Protein AF-A0AAV8Z698-F1 (afdb_monomer_lite)

Structure (mmCIF, N/CA/C/O backbone):
data_AF-A0AAV8Z698-F1
#
_entry.id   AF-A0AAV8Z698-F1
#
loop_
_atom_site.group_PDB
_atom_site.id
_atom_site.type_symbol
_atom_site.label_atom_id
_atom_site.label_alt_id
_atom_site.label_comp_id
_atom_site.label_asym_id
_atom_site.label_entity_id
_atom_site.label_seq_id
_atom_site.pdbx_PDB_ins_code
_atom_site.Cartn_x
_atom_site.Cartn_y
_atom_site.Cartn_z
_atom_site.occupancy
_atom_site.B_iso_or_equiv
_atom_site.auth_seq_id
_atom_site.auth_comp_id
_atom_site.auth_asym_id
_atom_site.auth_atom_id
_atom_site.pdbx_PDB_model_num
ATOM 1 N N . MET A 1 1 ? 10.385 -17.108 13.939 1.00 37.25 1 MET A N 1
ATOM 2 C CA . MET A 1 1 ? 10.820 -15.796 14.477 1.00 37.25 1 MET A CA 1
ATOM 3 C C . MET A 1 1 ? 9.831 -14.672 14.172 1.00 37.25 1 MET A C 1
ATOM 5 O O . MET A 1 1 ? 9.364 -14.067 15.122 1.00 37.25 1 MET A O 1
ATOM 9 N N . TYR A 1 2 ? 9.443 -14.432 12.911 1.00 31.75 2 TYR A N 1
ATOM 10 C CA . TYR A 1 2 ? 8.538 -13.324 12.535 1.00 31.75 2 TYR A CA 1
ATOM 11 C C . TYR A 1 2 ? 7.148 -13.379 13.205 1.00 31.75 2 TYR A C 1
ATOM 13 O O . TYR A 1 2 ? 6.657 -12.373 13.703 1.00 31.75 2 TYR A O 1
ATOM 21 N N . PHE A 1 3 ? 6.553 -14.573 13.301 1.00 33.88 3 PHE A N 1
ATOM 22 C CA . PHE A 1 3 ? 5.240 -14.778 13.933 1.00 33.88 3 PHE A CA 1
ATOM 23 C C . PHE A 1 3 ? 5.239 -14.432 15.436 1.00 33.88 3 PHE A C 1
ATOM 25 O O . PHE A 1 3 ? 4.320 -13.780 15.915 1.00 33.88 3 PHE A O 1
ATOM 32 N N . ASN A 1 4 ? 6.317 -14.778 16.152 1.00 33.06 4 ASN A N 1
ATOM 33 C CA . ASN A 1 4 ? 6.481 -14.465 17.579 1.00 33.06 4 ASN A CA 1
ATOM 34 C C . ASN A 1 4 ? 6.746 -12.972 17.836 1.00 33.06 4 ASN A C 1
ATOM 36 O O . ASN A 1 4 ? 6.450 -12.474 18.917 1.00 33.06 4 ASN A O 1
ATOM 40 N N . TYR A 1 5 ? 7.319 -12.253 16.866 1.00 43.47 5 TYR A N 1
ATOM 41 C CA . TYR A 1 5 ? 7.518 -10.806 16.969 1.00 43.47 5 TYR A CA 1
ATOM 42 C C . TYR A 1 5 ? 6.201 -10.050 16.752 1.00 43.47 5 TYR A C 1
ATOM 44 O O . TYR A 1 5 ? 5.868 -9.161 17.531 1.00 43.47 5 TYR A O 1
ATOM 52 N N . ILE A 1 6 ? 5.411 -10.466 15.753 1.00 50.28 6 ILE A N 1
ATOM 53 C CA . ILE A 1 6 ? 4.067 -9.923 15.509 1.00 50.28 6 ILE A CA 1
ATOM 54 C C . ILE A 1 6 ? 3.159 -10.184 16.717 1.00 50.28 6 ILE A C 1
ATOM 56 O O . ILE A 1 6 ? 2.511 -9.258 17.188 1.00 50.28 6 ILE A O 1
ATOM 60 N N . SER A 1 7 ? 3.152 -11.399 17.279 1.00 55.50 7 SER A N 1
ATOM 61 C CA . SER A 1 7 ? 2.312 -11.701 18.448 1.00 55.50 7 SER A CA 1
ATOM 62 C C . SER A 1 7 ? 2.705 -10.886 19.684 1.00 55.50 7 SER A C 1
ATOM 64 O O . SER A 1 7 ? 1.834 -10.431 20.420 1.00 55.50 7 SER A O 1
ATOM 66 N N . ARG A 1 8 ? 4.007 -10.661 19.900 1.00 58.19 8 ARG A N 1
ATOM 67 C CA . ARG A 1 8 ? 4.514 -9.860 21.020 1.00 58.19 8 ARG A CA 1
ATOM 68 C C . ARG A 1 8 ? 4.158 -8.378 20.871 1.00 58.19 8 ARG A C 1
ATOM 70 O O . ARG A 1 8 ? 3.640 -7.791 21.812 1.00 58.19 8 ARG A O 1
ATOM 77 N N . SER A 1 9 ? 4.334 -7.823 19.672 1.00 65.44 9 SER A N 1
ATOM 78 C CA . SER A 1 9 ? 3.933 -6.451 19.333 1.00 65.44 9 SER A CA 1
ATOM 79 C C . SER A 1 9 ? 2.426 -6.220 19.500 1.00 65.44 9 SER A C 1
ATOM 81 O O . SER A 1 9 ? 2.015 -5.185 20.023 1.00 65.44 9 SER A O 1
ATOM 83 N N . VAL A 1 10 ? 1.596 -7.180 19.081 1.00 66.88 10 VAL A N 1
ATOM 84 C CA . VAL A 1 10 ? 0.138 -7.093 19.235 1.00 66.88 10 VAL A CA 1
ATOM 85 C C . VAL A 1 10 ? -0.248 -7.136 20.712 1.00 66.88 10 VAL A C 1
ATOM 87 O O . VAL A 1 10 ? -1.054 -6.318 21.144 1.00 66.88 10 VAL A O 1
ATOM 90 N N . GLN A 1 11 ? 0.351 -8.031 21.504 1.00 72.56 11 GLN A N 1
ATOM 91 C CA . GLN A 1 11 ? 0.052 -8.122 22.934 1.00 72.56 11 GLN A CA 1
ATOM 92 C C . GLN A 1 11 ? 0.455 -6.852 23.696 1.00 72.56 11 GLN A C 1
ATOM 94 O O . GLN A 1 11 ? -0.300 -6.382 24.540 1.00 72.56 11 GLN A O 1
ATOM 99 N N . GLU A 1 12 ? 1.608 -6.259 23.378 1.00 74.81 12 GLU A N 1
ATOM 100 C CA . GLU A 1 12 ? 2.061 -4.998 23.983 1.00 74.81 12 GLU A CA 1
ATOM 101 C C . GLU A 1 12 ? 1.069 -3.851 23.724 1.00 74.81 12 GLU A C 1
ATOM 103 O O . GLU A 1 12 ? 0.739 -3.093 24.636 1.00 74.81 12 GLU A O 1
ATOM 108 N N . LYS A 1 13 ? 0.517 -3.762 22.509 1.00 71.81 13 LYS A N 1
ATOM 109 C CA . LYS A 1 13 ? -0.489 -2.747 22.167 1.00 71.81 13 LYS A CA 1
ATOM 110 C C . LYS A 1 13 ? -1.886 -3.057 22.725 1.00 71.81 13 LYS A C 1
ATOM 112 O O . LYS A 1 13 ? -2.615 -2.133 23.074 1.00 71.81 13 LYS A O 1
ATOM 117 N N . VAL A 1 14 ? -2.257 -4.333 22.865 1.00 75.88 14 VAL A N 1
ATOM 118 C CA . VAL A 1 14 ? -3.473 -4.748 23.593 1.00 75.88 14 VAL A CA 1
ATOM 119 C C . VAL A 1 14 ? -3.392 -4.310 25.053 1.00 75.88 14 VAL A C 1
ATOM 121 O O . VAL A 1 14 ? -4.332 -3.700 25.557 1.00 75.88 14 VAL A O 1
ATOM 124 N N . ASN A 1 15 ? -2.245 -4.529 25.697 1.00 78.62 15 ASN A N 1
ATOM 125 C CA . ASN A 1 15 ? -2.010 -4.065 27.061 1.00 78.62 15 ASN A CA 1
ATOM 126 C C . ASN A 1 15 ? -2.104 -2.530 27.138 1.00 78.62 15 ASN A C 1
ATOM 128 O O . ASN A 1 15 ? -2.694 -1.995 28.068 1.00 78.62 15 ASN A O 1
ATOM 132 N N . LEU A 1 16 ? -1.593 -1.808 26.134 1.00 77.44 16 LEU A N 1
ATOM 133 C CA . LEU A 1 16 ? -1.707 -0.349 26.064 1.00 77.44 16 LEU A CA 1
ATOM 134 C C . LEU A 1 16 ? -3.172 0.129 26.015 1.00 77.44 16 LEU A C 1
ATOM 136 O O . LEU A 1 16 ? -3.509 1.099 26.696 1.00 77.44 16 LEU A O 1
ATOM 140 N N . LEU A 1 17 ? -4.042 -0.551 25.258 1.00 76.44 17 LEU A N 1
ATOM 141 C CA . LEU A 1 17 ? -5.484 -0.269 25.235 1.00 76.44 17 LEU A CA 1
ATOM 142 C C . LEU A 1 17 ? -6.159 -0.601 26.573 1.00 76.44 17 LEU A C 1
ATOM 144 O O . LEU A 1 17 ? -7.002 0.167 27.039 1.00 76.44 17 LEU A O 1
ATOM 148 N N . GLU A 1 18 ? -5.781 -1.709 27.217 1.00 80.31 18 GLU A N 1
ATOM 149 C CA . GLU A 1 18 ? -6.281 -2.032 28.557 1.00 80.31 18 GLU A CA 1
ATOM 150 C C . GLU A 1 18 ? -5.923 -0.959 29.583 1.00 80.31 18 GLU A C 1
ATOM 152 O O . GLU A 1 18 ? -6.814 -0.464 30.276 1.00 80.31 18 GLU A O 1
ATOM 157 N N . GLU A 1 19 ? -4.650 -0.574 29.661 1.00 82.31 19 GLU A N 1
ATOM 158 C CA . GLU A 1 19 ? -4.165 0.366 30.672 1.00 82.31 19 GLU A CA 1
ATOM 159 C C . GLU A 1 19 ? -4.679 1.793 30.453 1.00 82.31 19 GLU A C 1
ATOM 161 O O . GLU A 1 19 ? -5.068 2.452 31.415 1.00 82.31 19 GLU A O 1
ATOM 166 N N . ASN A 1 20 ? -4.711 2.277 29.207 1.00 79.44 20 ASN A N 1
ATOM 167 C CA . ASN A 1 20 ? -4.984 3.693 28.927 1.00 79.44 20 ASN A CA 1
ATOM 168 C C . ASN A 1 20 ? -6.435 3.996 28.548 1.00 79.44 20 ASN A C 1
ATOM 170 O O . ASN A 1 20 ? -6.845 5.150 28.633 1.00 79.44 20 ASN A O 1
ATOM 174 N N . TYR A 1 21 ? -7.216 2.992 28.138 1.00 81.88 21 TYR A N 1
ATOM 175 C CA . TYR A 1 21 ? -8.612 3.189 27.738 1.00 81.88 21 TYR A CA 1
ATOM 176 C C . TYR A 1 21 ? -9.573 2.362 28.582 1.00 81.88 21 TYR A C 1
ATOM 178 O O . TYR A 1 21 ? -10.431 2.933 29.251 1.00 81.88 21 TYR A O 1
ATOM 186 N N . PHE A 1 22 ? -9.444 1.032 28.591 1.00 82.88 22 PHE A N 1
ATOM 187 C CA . PHE A 1 22 ? -10.473 0.188 29.209 1.00 82.88 22 PHE A CA 1
ATOM 188 C C . PHE A 1 22 ? -10.511 0.302 30.734 1.00 82.88 22 PHE A C 1
ATOM 190 O O . PHE A 1 22 ? -11.602 0.340 31.299 1.00 82.88 22 PHE A O 1
ATOM 197 N N . LYS A 1 23 ? -9.362 0.394 31.415 1.00 85.62 23 LYS A N 1
ATOM 198 C CA . LYS A 1 23 ? -9.329 0.616 32.870 1.00 85.62 23 LYS A CA 1
ATOM 199 C C . LYS A 1 23 ? -9.887 1.993 33.267 1.00 85.62 23 LYS A C 1
ATOM 201 O O . LYS A 1 23 ? -10.774 2.016 34.122 1.00 85.62 23 LYS A O 1
ATOM 206 N N . PRO A 1 24 ? -9.456 3.120 32.659 1.00 88.50 24 PRO A N 1
ATOM 207 C CA . PRO A 1 24 ? -10.072 4.422 32.916 1.00 88.50 24 PRO A CA 1
ATOM 208 C C . PRO A 1 24 ? -11.570 4.458 32.606 1.00 88.50 24 PRO A C 1
ATOM 210 O O . PRO A 1 24 ? -12.330 5.029 33.383 1.00 88.50 24 PRO A O 1
ATOM 213 N N . LEU A 1 25 ? -12.004 3.812 31.517 1.00 85.62 25 LEU A N 1
ATOM 214 C CA . LEU A 1 25 ? -13.416 3.737 31.148 1.00 85.62 25 LEU A CA 1
ATOM 215 C C . LEU A 1 25 ? -14.228 2.981 32.200 1.00 85.62 25 LEU A C 1
ATOM 217 O O . LEU A 1 25 ? -15.223 3.515 32.667 1.00 85.62 25 LEU A O 1
ATOM 221 N N . LYS A 1 26 ? -13.780 1.797 32.636 1.00 86.44 26 LYS A N 1
ATOM 222 C CA . LYS A 1 26 ? -14.460 1.041 33.701 1.00 86.44 26 LYS A CA 1
ATOM 223 C C . LYS A 1 26 ? -14.581 1.847 34.986 1.00 86.44 26 LYS A C 1
ATOM 225 O O . LYS A 1 26 ? -15.649 1.887 35.582 1.00 86.44 26 LYS A O 1
ATOM 230 N N . LYS A 1 27 ? -13.507 2.537 35.379 1.00 88.81 27 LYS A N 1
ATOM 231 C CA . LYS A 1 27 ? -13.532 3.429 36.542 1.00 88.81 27 LYS A CA 1
ATOM 232 C C . LYS A 1 27 ? -14.589 4.531 36.377 1.00 88.81 27 LYS A C 1
ATOM 234 O O . LYS A 1 27 ? -15.336 4.800 37.307 1.00 88.81 27 LYS A O 1
ATOM 239 N N . TYR A 1 28 ? -14.689 5.130 35.192 1.00 89.06 28 TYR A N 1
ATOM 240 C CA . TYR A 1 28 ? -15.723 6.119 34.885 1.00 89.06 28 TYR A CA 1
ATOM 241 C C . TYR A 1 28 ? -17.144 5.525 34.914 1.00 89.06 28 TYR A C 1
ATOM 243 O O . TYR A 1 28 ? -18.061 6.149 35.444 1.00 89.06 28 TYR A O 1
ATOM 251 N N . GLU A 1 29 ? -17.350 4.320 34.376 1.00 90.81 29 GLU A N 1
ATOM 252 C CA . GLU A 1 29 ? -18.638 3.610 34.440 1.00 90.81 29 GLU A CA 1
ATOM 253 C C . GLU A 1 29 ? -19.044 3.317 35.894 1.00 90.81 29 GLU A C 1
ATOM 255 O O . GLU A 1 29 ? -20.205 3.498 36.257 1.00 90.81 29 GLU A O 1
ATOM 260 N N . GLU A 1 30 ? -18.089 2.921 36.744 1.00 89.69 30 GLU A N 1
ATOM 261 C CA . GLU A 1 30 ? -18.288 2.716 38.186 1.00 89.69 30 GLU A CA 1
ATOM 262 C C . GLU A 1 30 ? -18.647 4.026 38.908 1.00 89.69 30 GLU A C 1
ATOM 264 O O . GLU A 1 30 ? -19.553 4.040 39.740 1.00 89.69 30 GLU A O 1
ATOM 269 N N . GLU A 1 31 ? -17.977 5.132 38.569 1.00 94.12 31 GLU A N 1
ATOM 270 C CA . GLU A 1 31 ? -18.221 6.459 39.154 1.00 94.12 31 GLU A CA 1
ATOM 271 C C . GLU A 1 31 ? -19.570 7.063 38.734 1.00 94.12 31 GLU A C 1
ATOM 273 O O . GLU A 1 31 ? -20.200 7.780 39.513 1.00 94.12 31 GLU A O 1
ATOM 278 N N . THR A 1 32 ? -20.025 6.789 37.510 1.00 92.69 32 THR A N 1
ATOM 279 C CA . THR A 1 32 ? -21.235 7.401 36.931 1.00 92.69 32 THR A CA 1
ATOM 280 C C . THR A 1 32 ? -22.459 6.490 36.940 1.00 92.69 32 THR A C 1
ATOM 282 O O . THR A 1 32 ? -23.576 6.959 36.723 1.00 92.69 32 THR A O 1
ATOM 285 N N . GLY A 1 33 ? -22.273 5.187 37.165 1.00 89.62 33 GLY A N 1
ATOM 286 C CA . GLY A 1 33 ? -23.317 4.169 37.029 1.00 89.62 33 GLY A CA 1
ATOM 287 C C . GLY A 1 33 ? -23.786 3.950 35.585 1.00 89.62 33 GLY A C 1
ATOM 288 O O . GLY A 1 33 ? -24.752 3.219 35.357 1.00 89.62 33 GLY A O 1
ATOM 289 N N . GLN A 1 34 ? -23.138 4.581 34.603 1.00 87.62 34 GLN A N 1
ATOM 290 C CA . GLN A 1 34 ? -23.482 4.460 33.194 1.00 87.62 34 GLN A CA 1
ATOM 291 C C . GLN A 1 34 ? -22.670 3.330 32.562 1.00 87.62 34 GLN A C 1
ATOM 293 O O . GLN A 1 34 ? -21.447 3.377 32.562 1.00 87.62 34 GLN A O 1
ATOM 298 N N . SER A 1 35 ? -23.341 2.341 31.964 1.00 83.25 35 SER A N 1
ATOM 299 C CA . SER A 1 35 ? -22.660 1.350 31.125 1.00 83.25 35 SER A CA 1
ATOM 300 C C . SER A 1 35 ? -22.453 1.923 29.725 1.00 83.25 35 SER A C 1
ATOM 302 O O . SER A 1 35 ? -23.411 2.217 29.009 1.00 83.25 35 SER A O 1
ATOM 304 N N . ILE A 1 36 ? -21.191 2.100 29.356 1.00 80.31 36 ILE A N 1
ATOM 305 C CA . ILE A 1 36 ? -20.726 2.581 28.057 1.00 80.31 36 ILE A CA 1
ATOM 306 C C . ILE A 1 36 ? -20.268 1.398 27.203 1.00 80.31 36 ILE A C 1
ATOM 308 O O . ILE A 1 36 ? -20.570 1.349 26.011 1.00 80.31 36 ILE A O 1
ATOM 312 N N . LEU A 1 37 ? -19.561 0.435 27.799 1.00 74.56 37 LEU A N 1
ATOM 313 C CA . LEU A 1 37 ? -19.005 -0.715 27.100 1.00 74.56 37 LEU A CA 1
ATOM 314 C C . LEU A 1 37 ? -19.233 -2.012 27.906 1.00 74.56 37 LEU A C 1
ATOM 316 O O . LEU A 1 37 ? -18.425 -2.363 28.768 1.00 74.56 37 LEU A O 1
ATOM 320 N N . PRO A 1 38 ? -20.323 -2.761 27.639 1.00 69.25 38 PRO A N 1
ATOM 321 C CA . PRO A 1 38 ? -20.615 -4.006 28.350 1.00 69.25 38 PRO A CA 1
ATOM 322 C C . PRO A 1 38 ? -19.516 -5.055 28.118 1.00 69.25 38 PRO A C 1
ATOM 324 O O . PRO A 1 38 ? -18.863 -5.037 27.076 1.00 69.25 38 PRO A O 1
ATOM 327 N N . GLN A 1 39 ? -19.318 -5.947 29.104 1.00 68.19 39 GLN A N 1
ATOM 328 C CA . GLN A 1 39 ? -18.166 -6.858 29.257 1.00 68.19 39 GLN A CA 1
ATOM 329 C C . GLN A 1 39 ? -17.337 -7.097 27.986 1.00 68.19 39 GLN A C 1
ATOM 331 O O . GLN A 1 39 ? -17.707 -7.852 27.086 1.00 68.19 39 GLN A O 1
ATOM 336 N N . VAL A 1 40 ? -16.157 -6.486 27.974 1.00 69.88 40 VAL A N 1
ATOM 337 C CA . VAL A 1 40 ? -15.187 -6.621 26.895 1.00 69.88 40 VAL A CA 1
ATOM 338 C C . VAL A 1 40 ? -14.423 -7.930 27.067 1.00 69.88 40 VAL A C 1
ATOM 340 O O . VAL A 1 40 ? -13.654 -8.086 28.015 1.00 69.88 40 VAL A O 1
ATOM 343 N N . THR A 1 41 ? -14.622 -8.876 26.152 1.00 79.44 41 THR A N 1
ATOM 344 C CA . THR A 1 41 ? -13.774 -10.070 26.059 1.00 79.44 41 THR A CA 1
ATOM 345 C C . THR A 1 41 ? -12.461 -9.735 25.353 1.00 79.44 41 THR A C 1
ATOM 347 O O . THR A 1 41 ? -12.396 -8.805 24.546 1.00 79.44 41 THR A O 1
ATOM 350 N N . THR A 1 42 ? -11.416 -10.529 25.590 1.00 76.31 42 THR A N 1
ATOM 351 C CA . THR A 1 42 ? -10.125 -10.408 24.890 1.00 76.31 42 THR A CA 1
ATOM 352 C C . THR A 1 42 ? -10.297 -10.409 23.364 1.00 76.31 42 THR A C 1
ATOM 354 O O . THR A 1 42 ? -9.653 -9.630 22.664 1.00 76.31 42 THR A O 1
ATOM 357 N N . ASP A 1 43 ? -11.248 -11.189 22.844 1.00 77.81 43 ASP A N 1
ATOM 358 C CA . ASP A 1 43 ? -11.586 -11.219 21.416 1.00 77.81 43 ASP A CA 1
ATOM 359 C C . ASP A 1 43 ? -12.095 -9.871 20.887 1.00 77.81 43 ASP A C 1
ATOM 361 O O . ASP A 1 43 ? -11.762 -9.472 19.770 1.00 77.81 43 ASP A O 1
ATOM 365 N N . VAL A 1 44 ? -12.906 -9.153 21.672 1.00 79.19 44 VAL A N 1
ATOM 366 C CA . VAL A 1 44 ? -13.386 -7.813 21.306 1.00 79.19 44 VAL A CA 1
ATOM 367 C C . VAL A 1 44 ? -12.222 -6.824 21.290 1.00 79.19 44 VAL A C 1
ATOM 369 O O . VAL A 1 44 ? -12.124 -6.031 20.354 1.00 79.19 44 VAL A O 1
ATOM 372 N N . ILE A 1 45 ? -11.295 -6.915 22.249 1.00 78.62 45 ILE A N 1
ATOM 373 C CA . ILE A 1 45 ? -10.095 -6.063 22.285 1.00 78.62 45 ILE A CA 1
ATOM 374 C C . ILE A 1 45 ? -9.228 -6.290 21.047 1.00 78.62 45 ILE A C 1
ATOM 376 O O . ILE A 1 45 ? -8.837 -5.328 20.388 1.00 78.62 45 ILE A O 1
ATOM 380 N N . HIS A 1 46 ? -8.974 -7.548 20.679 1.00 77.50 46 HIS A N 1
ATOM 381 C CA . HIS A 1 46 ? -8.212 -7.865 19.471 1.00 77.50 46 HIS A CA 1
ATOM 382 C C . HIS A 1 46 ? -8.883 -7.333 18.200 1.00 77.50 46 HIS A C 1
ATOM 384 O O . HIS A 1 46 ? -8.191 -6.836 17.311 1.00 77.50 46 HIS A O 1
ATOM 390 N N . LYS A 1 47 ? -10.219 -7.386 18.114 1.00 80.56 47 LYS A N 1
ATOM 391 C CA . LYS A 1 47 ? -10.969 -6.807 16.988 1.00 80.56 47 LYS A CA 1
ATOM 392 C C . LYS A 1 47 ? -10.844 -5.287 16.938 1.00 80.56 47 LYS A C 1
ATOM 394 O O . LYS A 1 47 ? -10.548 -4.753 15.873 1.00 80.56 47 LYS A O 1
ATOM 399 N N . ILE A 1 48 ? -11.031 -4.601 18.067 1.00 81.19 48 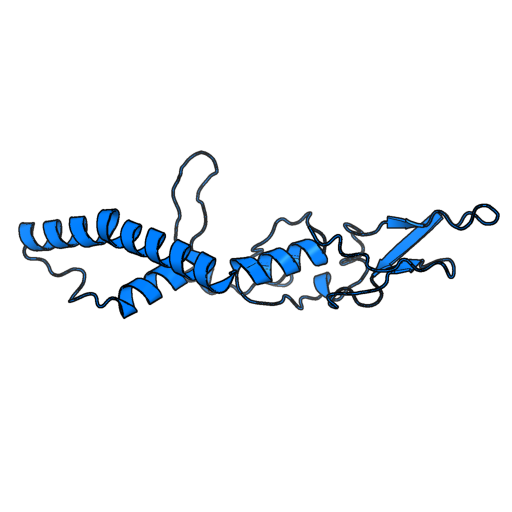ILE A N 1
ATOM 400 C CA . ILE A 1 48 ? -10.865 -3.141 18.162 1.00 81.19 48 ILE A CA 1
ATOM 401 C C . ILE A 1 48 ? -9.448 -2.754 17.740 1.00 81.19 48 ILE A C 1
ATOM 403 O O . ILE A 1 48 ? -9.277 -1.879 16.896 1.00 81.19 48 ILE A O 1
ATOM 407 N N . TYR A 1 49 ? -8.440 -3.456 18.258 1.00 81.31 49 TYR A N 1
ATOM 408 C CA . TYR A 1 49 ? -7.049 -3.235 17.890 1.00 81.31 49 TYR A CA 1
ATOM 409 C C . TYR A 1 49 ? -6.813 -3.417 16.384 1.00 81.31 49 TYR A C 1
ATOM 411 O O . TYR A 1 49 ? -6.236 -2.538 15.753 1.00 81.31 49 TYR A O 1
ATOM 419 N N . GLY A 1 50 ? -7.297 -4.512 15.786 1.00 80.44 50 GLY A N 1
ATOM 420 C CA . GLY A 1 50 ? -7.153 -4.749 14.347 1.00 80.44 50 GLY A CA 1
ATOM 421 C C . GLY A 1 50 ? -7.820 -3.665 13.493 1.00 80.44 50 GLY A C 1
ATOM 422 O O . GLY A 1 50 ? -7.272 -3.266 12.467 1.00 80.44 50 GLY A O 1
ATOM 423 N N . ILE A 1 51 ? -8.969 -3.140 13.933 1.00 82.56 51 ILE A N 1
ATOM 424 C CA . ILE A 1 51 ? -9.628 -2.007 13.271 1.00 82.56 51 ILE A CA 1
ATOM 425 C C . ILE A 1 51 ? -8.754 -0.755 13.363 1.00 82.56 51 ILE A C 1
ATOM 427 O O . ILE A 1 51 ? -8.542 -0.108 12.340 1.00 82.56 51 ILE A O 1
ATOM 431 N N . LEU A 1 52 ? -8.237 -0.422 14.549 1.00 81.00 52 LEU A N 1
ATOM 432 C CA . LEU A 1 52 ? -7.403 0.763 14.760 1.00 81.00 52 LEU A CA 1
ATOM 433 C C . LEU A 1 52 ? -6.086 0.686 13.979 1.00 81.00 52 LEU A C 1
ATOM 435 O O . LEU A 1 52 ? -5.749 1.632 13.279 1.00 81.00 52 LEU A O 1
ATOM 439 N N . ASP A 1 53 ? -5.382 -0.443 14.027 1.00 81.19 53 ASP A N 1
ATOM 440 C CA . ASP A 1 53 ? -4.090 -0.633 13.349 1.00 81.19 53 ASP A CA 1
ATOM 441 C C . ASP A 1 53 ? -4.204 -0.456 11.822 1.00 81.19 53 ASP A C 1
ATOM 443 O O . ASP A 1 53 ? -3.308 0.083 11.170 1.00 81.19 53 ASP A O 1
ATOM 447 N N . VAL A 1 54 ? -5.345 -0.848 11.243 1.00 79.75 54 VAL A N 1
ATOM 448 C CA . VAL A 1 54 ? -5.575 -0.769 9.794 1.00 79.75 54 VAL A CA 1
ATOM 449 C C . VAL A 1 54 ? -6.270 0.526 9.366 1.00 79.75 54 VAL A C 1
ATOM 451 O O . VAL A 1 54 ? -6.017 0.989 8.254 1.00 79.75 54 VAL A O 1
ATOM 454 N N . ASN A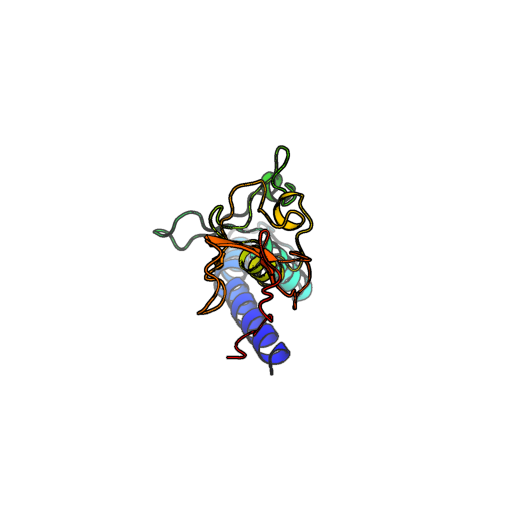 1 55 ? -7.116 1.138 10.196 1.00 81.56 55 ASN A N 1
ATOM 455 C CA . ASN A 1 55 ? -7.990 2.242 9.766 1.00 81.56 55 ASN A CA 1
ATOM 456 C C . ASN A 1 55 ? -7.736 3.574 10.476 1.00 81.56 55 ASN A C 1
ATOM 458 O O . ASN A 1 55 ? -8.177 4.607 9.972 1.00 81.56 55 ASN A O 1
ATOM 462 N N . ALA A 1 56 ? -7.047 3.585 11.619 1.00 83.44 56 ALA A N 1
ATOM 463 C CA . ALA A 1 56 ? -6.680 4.842 12.254 1.00 83.44 56 ALA A CA 1
ATOM 464 C C . ALA A 1 56 ? -5.562 5.534 11.455 1.00 83.44 56 ALA A C 1
ATOM 466 O O . ALA A 1 56 ? -4.685 4.882 10.882 1.00 83.44 56 ALA A O 1
ATOM 467 N N . THR A 1 57 ? -5.612 6.862 11.404 1.00 81.31 57 THR A N 1
ATOM 468 C CA . THR A 1 57 ? -4.607 7.708 10.755 1.00 81.31 57 THR A CA 1
ATOM 469 C C . THR A 1 57 ? -4.013 8.673 11.767 1.00 81.31 57 THR A C 1
ATOM 471 O O . THR A 1 57 ? -4.729 9.183 12.628 1.00 81.31 57 THR A O 1
ATOM 474 N N . GLU A 1 58 ? -2.718 8.938 11.656 1.00 81.06 58 GLU A N 1
ATOM 475 C CA . GLU A 1 58 ? -2.052 9.984 12.433 1.00 81.06 58 GLU A CA 1
ATOM 476 C C . GLU A 1 58 ? -2.608 11.356 12.033 1.00 81.06 58 GLU A C 1
ATOM 478 O O . GLU A 1 58 ? -2.863 11.610 10.851 1.00 81.06 58 GLU A O 1
ATOM 483 N N . LEU A 1 59 ? -2.865 12.210 13.028 1.00 76.81 59 LEU A N 1
ATOM 484 C CA . LEU A 1 59 ? -3.429 13.542 12.804 1.00 76.81 59 LEU A CA 1
ATOM 485 C C . LEU A 1 59 ? -2.372 14.521 12.275 1.00 76.81 59 LEU A C 1
ATOM 487 O O . LEU A 1 59 ? -2.632 15.276 11.338 1.00 76.81 59 LEU A O 1
ATOM 491 N N . SER A 1 60 ? -1.196 14.525 12.897 1.00 76.38 60 SER A N 1
ATOM 492 C CA . SER A 1 60 ? -0.041 15.326 12.503 1.00 76.38 60 SER A CA 1
ATOM 493 C C . SER A 1 60 ? 1.236 14.717 13.076 1.00 76.38 60 SER A C 1
ATOM 495 O O . SER A 1 60 ? 1.186 13.960 14.038 1.00 76.38 60 SER A O 1
ATOM 497 N N . GLU A 1 61 ? 2.387 15.088 12.516 1.00 72.69 61 GLU A N 1
ATOM 498 C CA . GLU A 1 61 ? 3.701 14.667 13.033 1.00 72.69 61 GLU A CA 1
ATOM 499 C C . GLU A 1 61 ? 4.052 15.321 14.386 1.00 72.69 61 GLU A C 1
ATOM 501 O O . GLU A 1 61 ? 4.984 14.898 15.060 1.00 72.69 61 GLU A O 1
ATOM 506 N N . GLU A 1 62 ? 3.315 16.361 14.790 1.00 76.81 62 GLU A N 1
ATOM 507 C CA . GLU A 1 62 ? 3.551 17.112 16.031 1.00 76.81 62 GLU A CA 1
ATOM 508 C C . GLU A 1 62 ? 2.739 16.581 17.218 1.00 76.81 62 GLU A C 1
ATOM 510 O O . GLU A 1 62 ? 3.040 16.893 18.371 1.00 76.81 62 GLU A O 1
ATOM 515 N N . ILE A 1 63 ? 1.683 15.813 16.946 1.00 71.69 63 ILE A N 1
ATOM 516 C CA . ILE A 1 63 ? 0.763 15.304 17.957 1.00 71.69 63 ILE A CA 1
ATOM 517 C C . ILE A 1 63 ? 0.743 13.784 17.844 1.00 71.69 63 ILE A C 1
ATOM 519 O O . ILE A 1 63 ? 0.262 13.249 16.848 1.00 71.69 63 ILE A O 1
ATOM 523 N N . ASP A 1 64 ? 1.173 13.094 18.904 1.00 73.25 64 ASP A N 1
ATOM 524 C CA . ASP A 1 64 ? 1.031 11.639 19.061 1.00 73.25 64 ASP A CA 1
ATOM 525 C C . ASP A 1 64 ? -0.447 11.260 19.286 1.00 73.25 64 ASP A C 1
ATOM 527 O O . ASP A 1 64 ? -0.873 10.840 20.365 1.00 73.25 64 ASP A O 1
ATOM 531 N N . ALA A 1 65 ? -1.269 11.457 18.256 1.00 74.00 65 ALA A N 1
ATOM 532 C CA . ALA A 1 65 ? -2.681 11.126 18.239 1.00 74.00 65 ALA A CA 1
ATOM 533 C C . ALA A 1 65 ? -3.059 10.447 16.924 1.00 74.00 65 ALA A C 1
ATOM 535 O O . ALA A 1 65 ? -2.713 10.896 15.828 1.00 74.00 65 ALA A O 1
ATOM 536 N N . VAL A 1 66 ? -3.854 9.387 17.051 1.00 77.00 66 VAL A N 1
ATOM 537 C CA . VAL A 1 66 ? -4.462 8.686 15.922 1.00 77.00 66 VAL A CA 1
ATOM 538 C C . VAL A 1 66 ? -5.971 8.879 15.942 1.00 77.00 66 VAL A C 1
ATOM 540 O O . VAL A 1 66 ? -6.604 8.824 16.997 1.00 77.00 66 VAL A O 1
ATOM 543 N N . ILE A 1 67 ? -6.558 9.099 14.770 1.00 80.38 67 ILE A N 1
ATOM 544 C CA . ILE A 1 67 ? -7.997 9.287 14.595 1.00 80.38 67 ILE A CA 1
ATOM 545 C C . ILE A 1 67 ? -8.565 8.209 13.682 1.00 80.38 67 ILE A C 1
ATOM 547 O O . ILE A 1 67 ? -7.997 7.886 12.640 1.00 80.38 67 ILE A O 1
ATOM 551 N N . LEU A 1 68 ? -9.732 7.689 14.059 1.00 80.56 68 LEU A N 1
ATOM 552 C CA . LEU A 1 68 ? -10.557 6.834 13.218 1.00 80.56 68 LEU A CA 1
ATOM 553 C C . LEU A 1 68 ? -11.694 7.663 12.606 1.00 80.56 68 LEU A C 1
ATOM 555 O O . LEU A 1 68 ? -12.520 8.210 13.332 1.00 80.56 68 LEU A O 1
ATOM 559 N N . TYR A 1 69 ? -11.765 7.710 11.275 1.00 82.94 69 TYR A N 1
ATOM 560 C CA . TYR A 1 69 ? -12.880 8.304 10.532 1.00 82.94 69 TYR A CA 1
ATOM 561 C C . TYR A 1 69 ? -13.725 7.182 9.909 1.00 82.94 69 TYR A C 1
ATOM 563 O O . TYR A 1 69 ? -13.361 6.692 8.835 1.00 82.94 69 TYR A O 1
ATOM 571 N N . PRO A 1 70 ? -14.846 6.751 10.524 1.00 76.25 70 PRO A N 1
ATOM 572 C CA . PRO A 1 70 ? -15.591 5.573 10.069 1.00 76.25 70 PRO A CA 1
ATOM 573 C C . PRO A 1 70 ? -16.034 5.661 8.606 1.00 76.25 70 PRO A C 1
ATOM 575 O O . PRO A 1 70 ? -15.830 4.721 7.847 1.00 76.25 70 PRO A O 1
ATOM 578 N N . THR A 1 71 ? -16.555 6.814 8.176 1.00 78.44 71 THR A N 1
ATOM 579 C CA . THR A 1 71 ? -16.992 7.025 6.787 1.00 78.44 71 THR A CA 1
ATOM 580 C C . THR A 1 71 ? -15.822 7.004 5.802 1.00 78.44 71 THR A C 1
ATOM 582 O O . THR A 1 71 ? -15.934 6.415 4.733 1.00 78.44 71 THR A O 1
ATOM 585 N N . ALA A 1 72 ? -14.681 7.606 6.158 1.00 76.75 72 ALA A N 1
ATOM 586 C CA . ALA A 1 72 ? -13.497 7.603 5.297 1.00 76.75 72 ALA A CA 1
ATOM 587 C C . ALA A 1 72 ? -12.822 6.221 5.237 1.00 76.75 72 ALA A C 1
ATOM 589 O O . ALA A 1 72 ? -12.210 5.886 4.227 1.00 76.75 72 ALA A O 1
ATOM 590 N N . SER A 1 73 ? -12.984 5.399 6.279 1.00 82.88 73 SER A N 1
ATOM 591 C CA . SER A 1 73 ? -12.467 4.022 6.335 1.00 82.88 73 SER A CA 1
ATOM 592 C C . SER A 1 73 ? -13.159 3.084 5.337 1.00 82.88 73 SER A C 1
ATOM 594 O O . SER A 1 73 ? -12.667 1.994 5.076 1.00 82.88 73 SER A O 1
ATOM 596 N N . LEU A 1 74 ? -14.288 3.506 4.753 1.00 80.88 74 LEU A N 1
ATOM 597 C CA . LEU A 1 74 ? -14.983 2.773 3.692 1.00 80.88 74 LEU A CA 1
ATOM 598 C C . LEU A 1 74 ? -14.402 3.041 2.294 1.00 80.88 74 LEU A C 1
ATOM 600 O O . LEU A 1 74 ? -14.780 2.365 1.342 1.00 80.88 74 LEU A O 1
ATOM 604 N N . LEU A 1 75 ? -13.520 4.036 2.144 1.00 79.75 75 LEU A N 1
ATOM 605 C CA . LEU A 1 75 ? -12.907 4.355 0.857 1.00 79.75 75 LEU A CA 1
ATOM 606 C C . LEU A 1 75 ? -11.852 3.313 0.510 1.00 79.75 75 LEU A C 1
ATOM 608 O O . LEU A 1 75 ? -10.866 3.178 1.227 1.00 79.75 75 LEU A O 1
ATOM 612 N N . GLU A 1 76 ? -12.004 2.643 -0.627 1.00 76.69 76 GLU A N 1
ATOM 613 C CA . GLU A 1 76 ? -10.984 1.723 -1.124 1.00 76.69 76 GLU A CA 1
ATOM 614 C C . GLU A 1 76 ? -9.717 2.463 -1.580 1.00 76.69 76 GLU A C 1
ATOM 616 O O . GLU A 1 76 ? -9.747 3.627 -2.001 1.00 76.69 76 GLU A O 1
ATOM 621 N N . HIS A 1 77 ? -8.580 1.762 -1.536 1.00 76.81 77 HIS A N 1
ATOM 622 C CA . HIS A 1 77 ? -7.342 2.270 -2.111 1.00 76.81 77 HIS A CA 1
ATOM 623 C C . HIS A 1 77 ? -7.336 2.110 -3.630 1.00 76.81 77 HIS A C 1
ATOM 625 O O . HIS A 1 77 ? -7.157 1.015 -4.167 1.00 76.81 77 HIS A O 1
ATOM 631 N N . SER A 1 78 ? -7.434 3.235 -4.323 1.00 75.56 78 SER A N 1
ATOM 632 C CA . SER A 1 78 ? -7.269 3.325 -5.768 1.00 75.56 78 SER A CA 1
ATOM 633 C C . SER A 1 78 ? -6.751 4.716 -6.138 1.00 75.56 78 SER A C 1
ATOM 635 O O . SER A 1 78 ? -6.812 5.654 -5.343 1.00 75.56 78 SER A O 1
ATOM 637 N N . TYR A 1 79 ? -6.211 4.830 -7.348 1.00 69.06 79 TYR A N 1
ATOM 638 C CA . TYR A 1 79 ? -5.775 6.098 -7.943 1.00 69.06 79 TYR A CA 1
ATOM 639 C C . TYR A 1 79 ? -6.801 6.643 -8.950 1.00 69.06 79 TYR A C 1
ATOM 641 O O . TYR A 1 79 ? -6.482 7.532 -9.733 1.00 69.06 79 TYR A O 1
ATOM 649 N N . GLU A 1 80 ? -8.017 6.094 -8.961 1.00 65.75 80 GLU A N 1
ATOM 650 C CA . GLU A 1 80 ? -9.093 6.465 -9.878 1.00 65.75 80 GLU A CA 1
ATOM 651 C C . GLU A 1 80 ? -10.426 6.479 -9.109 1.00 65.75 80 GLU A C 1
ATOM 653 O O . GLU A 1 80 ? -10.772 5.459 -8.514 1.00 65.75 80 GLU A O 1
ATOM 658 N N . HIS A 1 81 ? -11.162 7.603 -9.175 1.00 59.41 81 HIS A N 1
ATOM 659 C CA . HIS A 1 81 ? -12.391 7.957 -8.422 1.00 59.41 81 HIS A CA 1
ATOM 660 C C . HIS A 1 81 ? -12.174 8.506 -6.991 1.00 59.41 81 HIS A C 1
ATOM 662 O O . HIS A 1 81 ? -11.048 8.810 -6.610 1.00 59.41 81 HIS A O 1
ATOM 668 N N . ILE A 1 82 ? -13.262 8.761 -6.238 1.00 61.25 82 ILE A N 1
ATOM 669 C CA . ILE A 1 82 ? -13.226 9.228 -4.835 1.00 61.25 82 ILE A CA 1
ATOM 670 C C . ILE A 1 82 ? -12.675 8.085 -3.980 1.00 61.25 82 ILE A C 1
ATOM 672 O O . ILE A 1 82 ? -13.421 7.264 -3.453 1.00 61.25 82 ILE A O 1
ATOM 676 N N . THR A 1 83 ? -11.356 7.992 -3.920 1.00 63.25 83 THR A N 1
ATOM 677 C CA . THR A 1 83 ? -10.602 6.918 -3.273 1.00 63.25 83 THR A CA 1
ATOM 678 C C . THR A 1 83 ? -9.466 7.534 -2.466 1.00 63.25 83 THR A C 1
ATOM 680 O O . THR A 1 83 ? -9.027 8.651 -2.746 1.00 63.25 83 THR A O 1
ATOM 683 N N . SER A 1 84 ? -8.993 6.835 -1.434 1.00 62.72 84 SER A N 1
ATOM 684 C CA . SER A 1 84 ? -7.908 7.337 -0.582 1.00 62.72 84 SER A CA 1
ATOM 685 C C . SER A 1 84 ? -6.559 6.727 -0.971 1.00 62.72 84 SER A C 1
ATOM 687 O O . SER A 1 84 ? -6.449 5.551 -1.338 1.00 62.72 84 SER A O 1
ATOM 689 N N . ILE A 1 85 ? -5.494 7.524 -0.880 1.00 67.81 85 ILE A N 1
ATOM 690 C CA . ILE A 1 85 ? -4.122 7.055 -1.069 1.00 67.81 85 ILE A CA 1
ATOM 691 C C . ILE A 1 85 ? -3.498 6.723 0.288 1.00 67.81 85 ILE A C 1
ATOM 693 O O . ILE A 1 85 ? -3.050 7.594 1.017 1.00 67.81 85 ILE A O 1
ATOM 697 N N . TYR A 1 86 ? -3.395 5.436 0.615 1.00 75.00 86 TYR A N 1
ATOM 698 C CA . TYR A 1 86 ? -2.743 4.988 1.856 1.00 75.00 86 TYR A CA 1
ATOM 699 C C . TYR A 1 86 ? -1.207 4.993 1.779 1.00 75.00 86 TYR A C 1
ATOM 701 O O . TYR A 1 86 ? -0.534 4.335 2.565 1.00 75.00 86 TYR A O 1
ATOM 709 N N . THR A 1 87 ? -0.638 5.659 0.776 1.00 75.94 87 THR A N 1
ATOM 710 C CA . THR A 1 87 ? 0.803 5.691 0.511 1.00 75.94 87 THR A CA 1
ATOM 711 C C . THR A 1 87 ? 1.195 7.055 -0.020 1.00 75.94 87 THR A C 1
ATOM 713 O O . THR A 1 87 ? 0.402 7.691 -0.717 1.00 75.94 87 THR A O 1
ATOM 716 N N . HIS A 1 88 ? 2.455 7.433 0.172 1.00 77.00 88 HIS A N 1
ATOM 717 C CA . HIS A 1 88 ? 2.998 8.647 -0.421 1.00 77.00 88 HIS A CA 1
ATOM 718 C C . HIS A 1 88 ? 2.961 8.606 -1.961 1.00 77.00 88 HIS A C 1
ATOM 720 O O . HIS A 1 88 ? 3.293 7.595 -2.589 1.00 77.00 88 HIS A O 1
ATOM 726 N N . ILE A 1 89 ? 2.596 9.727 -2.592 1.00 79.56 89 ILE A N 1
ATOM 727 C CA . ILE A 1 89 ? 2.435 9.819 -4.053 1.00 79.56 89 ILE A CA 1
ATOM 728 C C . ILE A 1 89 ? 3.735 9.543 -4.824 1.00 79.56 89 ILE A C 1
ATOM 730 O O . ILE A 1 89 ? 3.686 8.936 -5.895 1.00 79.56 89 ILE A O 1
ATOM 734 N N . LEU A 1 90 ? 4.888 9.914 -4.255 1.00 82.62 90 LEU A N 1
ATOM 735 C CA . LEU A 1 90 ? 6.210 9.786 -4.888 1.00 82.62 90 LEU A CA 1
ATOM 736 C C . LEU A 1 90 ? 6.862 8.409 -4.729 1.00 82.62 90 LEU A C 1
ATOM 738 O O . LEU A 1 90 ? 7.961 8.190 -5.227 1.00 82.62 90 LEU A O 1
ATOM 742 N N . TRP A 1 91 ? 6.238 7.469 -4.027 1.00 86.06 91 TRP A N 1
ATOM 743 C CA . TRP A 1 91 ? 6.783 6.115 -3.966 1.00 86.06 91 TRP A CA 1
ATOM 744 C C . TRP A 1 91 ? 6.556 5.399 -5.284 1.00 86.06 91 TRP A C 1
ATOM 746 O O . 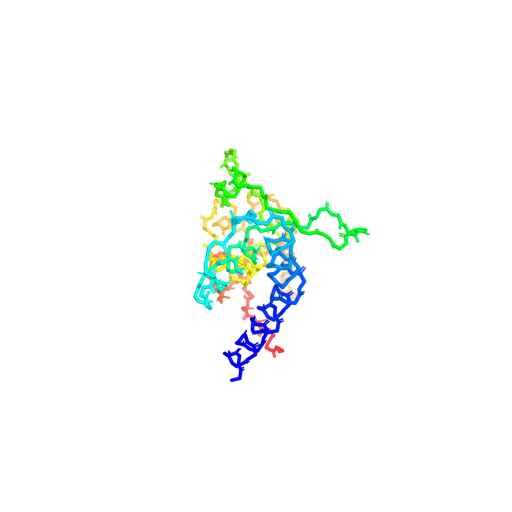TRP A 1 91 ? 5.478 5.546 -5.847 1.00 86.06 91 TRP A O 1
ATOM 756 N N . GLY A 1 92 ? 7.525 4.600 -5.739 1.00 88.19 92 GLY A N 1
ATOM 757 C CA . GLY A 1 92 ? 7.388 3.714 -6.899 1.00 88.19 92 GLY A CA 1
ATOM 758 C C . GLY A 1 92 ? 6.550 2.457 -6.611 1.00 88.19 92 GLY A C 1
ATOM 759 O O . GLY A 1 92 ? 6.332 2.100 -5.450 1.00 88.19 92 GLY A O 1
ATOM 760 N N . THR A 1 93 ? 6.101 1.750 -7.653 1.00 91.06 93 THR A N 1
ATOM 761 C CA . THR A 1 93 ? 5.190 0.586 -7.561 1.00 91.06 93 THR A CA 1
ATOM 762 C C . THR A 1 93 ? 5.618 -0.461 -6.532 1.00 91.06 93 THR A C 1
ATOM 764 O O . THR A 1 93 ? 4.791 -0.889 -5.724 1.00 91.06 93 THR A O 1
ATOM 767 N N . SER A 1 94 ? 6.901 -0.837 -6.505 1.00 89.44 94 SER A N 1
ATOM 768 C CA . SER A 1 94 ? 7.419 -1.834 -5.555 1.00 89.44 94 SER A CA 1
ATOM 769 C C . SER A 1 94 ? 7.291 -1.372 -4.097 1.00 89.44 94 SER A C 1
ATOM 771 O O . SER A 1 94 ? 6.708 -2.080 -3.274 1.00 89.44 94 SER A O 1
ATOM 773 N N . ALA A 1 95 ? 7.746 -0.153 -3.785 1.00 88.75 95 ALA A N 1
ATOM 774 C CA . ALA A 1 95 ? 7.686 0.411 -2.436 1.00 88.75 95 ALA A CA 1
ATOM 775 C C . ALA A 1 95 ? 6.237 0.592 -1.953 1.00 88.75 95 ALA A C 1
ATOM 777 O O . ALA A 1 95 ? 5.904 0.187 -0.839 1.00 88.75 95 ALA A O 1
ATOM 778 N N . ARG A 1 96 ? 5.348 1.109 -2.817 1.00 89.94 96 ARG A N 1
ATOM 779 C CA . ARG A 1 96 ? 3.910 1.239 -2.517 1.00 89.94 96 ARG A CA 1
ATOM 780 C C . ARG A 1 96 ? 3.281 -0.108 -2.180 1.00 89.94 96 ARG A C 1
ATOM 782 O O . ARG A 1 96 ? 2.652 -0.251 -1.136 1.00 89.94 96 ARG A O 1
ATOM 789 N N . ARG A 1 97 ? 3.474 -1.116 -3.038 1.00 91.31 97 ARG A N 1
ATOM 790 C CA . ARG A 1 97 ? 2.922 -2.466 -2.834 1.00 91.31 97 ARG A CA 1
ATOM 791 C C . ARG A 1 97 ? 3.503 -3.135 -1.592 1.00 91.31 97 ARG A C 1
ATOM 793 O O . ARG A 1 97 ? 2.763 -3.791 -0.865 1.00 91.31 97 ARG A O 1
ATOM 800 N N . HIS A 1 98 ? 4.799 -2.958 -1.330 1.00 89.38 98 HIS A N 1
ATOM 801 C CA . HIS A 1 98 ? 5.434 -3.467 -0.117 1.00 89.38 98 HIS A CA 1
ATOM 802 C 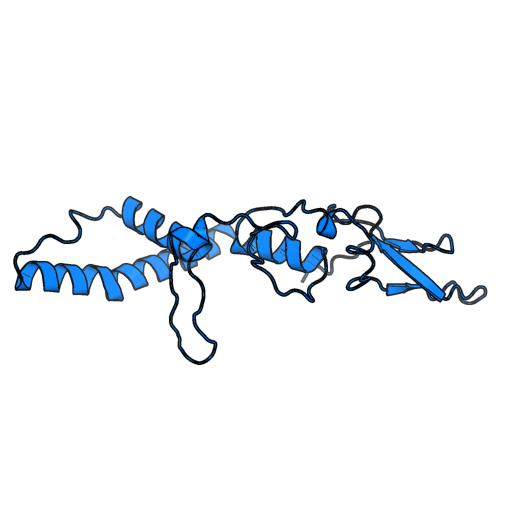C . HIS A 1 98 ? 4.793 -2.866 1.137 1.00 89.38 98 HIS A C 1
ATOM 804 O O . HIS A 1 98 ? 4.419 -3.616 2.038 1.00 89.38 98 HIS A O 1
ATOM 810 N N . HIS A 1 99 ? 4.629 -1.541 1.175 1.00 87.88 99 HIS A N 1
ATOM 811 C CA . HIS A 1 99 ? 3.995 -0.858 2.295 1.00 87.88 99 HIS A CA 1
ATOM 812 C C . HIS A 1 99 ? 2.560 -1.337 2.503 1.00 87.88 99 HIS A C 1
ATOM 814 O O . HIS A 1 99 ? 2.245 -1.806 3.588 1.00 87.88 99 HIS A O 1
ATOM 820 N N . LEU A 1 100 ? 1.723 -1.325 1.461 1.00 88.44 100 LEU A N 1
ATOM 821 C CA . LEU A 1 100 ? 0.323 -1.758 1.554 1.00 88.44 100 LEU A CA 1
ATOM 822 C C . LEU A 1 100 ? 0.185 -3.210 2.017 1.00 88.44 100 LEU A C 1
ATOM 824 O O . LEU A 1 100 ? -0.680 -3.511 2.832 1.00 88.44 100 LEU A O 1
ATOM 828 N N . ARG A 1 101 ? 1.074 -4.106 1.573 1.00 89.12 101 ARG A N 1
ATOM 829 C CA . ARG A 1 101 ? 1.102 -5.492 2.059 1.00 89.12 101 ARG A CA 1
ATOM 830 C C . ARG A 1 101 ? 1.466 -5.567 3.542 1.00 89.12 101 ARG A C 1
ATOM 832 O O . ARG A 1 101 ? 0.943 -6.424 4.244 1.00 89.12 101 ARG A O 1
ATOM 839 N N . LYS A 1 102 ? 2.376 -4.708 4.005 1.00 84.50 102 LYS A N 1
ATOM 840 C CA . LYS A 1 102 ? 2.864 -4.699 5.389 1.00 84.50 102 LYS A CA 1
ATOM 841 C C . LYS A 1 102 ? 1.885 -4.029 6.358 1.00 84.50 102 LYS A C 1
ATOM 843 O O . LYS A 1 102 ? 1.765 -4.507 7.476 1.00 84.50 102 LYS A O 1
ATOM 848 N N . THR A 1 103 ? 1.226 -2.944 5.949 1.00 80.00 103 THR A N 1
ATOM 849 C CA . THR A 1 103 ? 0.400 -2.100 6.833 1.00 80.00 103 THR A CA 1
ATOM 850 C C . THR A 1 103 ? -1.098 -2.298 6.641 1.00 80.00 103 THR A C 1
ATOM 852 O O . THR A 1 103 ? -1.861 -2.110 7.579 1.00 80.00 103 THR A O 1
ATOM 855 N N . LYS A 1 104 ? -1.536 -2.675 5.436 1.00 82.62 104 LYS A N 1
ATOM 856 C CA . LYS A 1 104 ? -2.956 -2.857 5.089 1.00 82.62 104 LYS A CA 1
ATOM 857 C C . LYS A 1 104 ? -3.283 -4.281 4.627 1.00 82.62 104 LYS A C 1
ATOM 859 O O . LYS A 1 104 ? -4.427 -4.568 4.297 1.00 82.62 104 LYS A O 1
ATOM 864 N N . TYR A 1 105 ? -2.295 -5.178 4.614 1.00 84.25 105 TYR A N 1
ATOM 865 C CA . TYR A 1 105 ? -2.448 -6.615 4.359 1.00 84.25 105 TYR A CA 1
ATOM 866 C C . TYR A 1 105 ? -3.057 -6.993 2.998 1.00 84.25 105 TYR A C 1
ATOM 868 O O . TYR A 1 105 ? -3.544 -8.108 2.824 1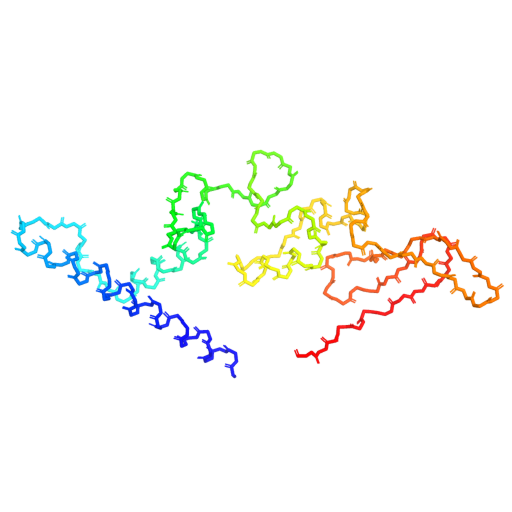.00 84.25 105 TYR A O 1
ATOM 876 N N . PHE A 1 106 ? -2.968 -6.113 1.996 1.00 87.69 106 PHE A N 1
ATOM 877 C CA . PHE A 1 106 ? -3.408 -6.407 0.629 1.00 87.69 106 PHE A CA 1
ATOM 878 C C . PHE A 1 106 ? -2.345 -6.050 -0.415 1.00 87.69 106 PHE A C 1
ATOM 880 O O . PHE A 1 106 ? -1.368 -5.349 -0.151 1.00 87.69 106 PHE A O 1
ATOM 887 N N . THR A 1 107 ? -2.537 -6.550 -1.637 1.00 88.25 107 THR A N 1
ATOM 888 C CA . THR A 1 107 ? -1.654 -6.291 -2.780 1.00 88.25 107 THR A CA 1
ATOM 889 C C . THR A 1 107 ? -2.370 -5.417 -3.810 1.00 88.25 107 THR A C 1
ATOM 891 O O . THR A 1 107 ? -3.332 -5.854 -4.432 1.00 88.25 107 THR A O 1
ATOM 894 N N . CYS A 1 108 ? -1.909 -4.177 -4.000 1.00 89.69 108 CYS A N 1
ATOM 895 C CA . CYS A 1 108 ? -2.586 -3.197 -4.856 1.00 89.69 108 CYS A CA 1
ATOM 896 C C . CYS A 1 108 ? -2.438 -3.493 -6.354 1.00 89.69 108 CYS A C 1
ATOM 898 O O . CYS A 1 108 ? -1.324 -3.474 -6.875 1.00 89.69 108 CYS A O 1
ATOM 900 N N . MET A 1 109 ? -3.557 -3.676 -7.057 1.00 91.38 109 MET A N 1
ATOM 901 C CA . MET A 1 109 ? -3.610 -3.936 -8.503 1.00 91.38 109 MET A CA 1
ATOM 902 C C . MET A 1 109 ? -4.212 -2.753 -9.282 1.00 91.38 109 MET A C 1
ATOM 904 O O . MET A 1 109 ? -4.846 -2.949 -10.310 1.00 91.38 109 MET A O 1
ATOM 908 N N . CYS A 1 110 ? -4.056 -1.510 -8.814 1.00 90.00 110 CYS A N 1
ATOM 909 C CA . CYS A 1 110 ? -4.568 -0.335 -9.535 1.00 90.00 110 CYS A CA 1
ATOM 910 C C . CYS A 1 110 ? -3.857 -0.126 -10.888 1.00 90.00 110 CYS A C 1
ATOM 912 O O . CYS A 1 110 ? -2.749 -0.635 -11.086 1.00 90.00 110 CYS A O 1
ATOM 914 N N . LYS A 1 111 ? -4.440 0.673 -11.799 1.00 90.94 111 LYS A N 1
ATOM 915 C CA . LYS A 1 111 ? -3.858 0.929 -13.134 1.00 90.94 111 LYS A CA 1
ATOM 916 C C . LYS A 1 111 ? -2.408 1.413 -13.066 1.00 90.94 111 LYS A C 1
ATOM 918 O O . LYS A 1 111 ? -1.556 0.888 -13.773 1.00 90.94 111 LYS A O 1
ATOM 923 N N . ARG A 1 112 ? -2.095 2.313 -12.127 1.00 91.62 112 ARG A N 1
ATOM 924 C CA . ARG A 1 112 ? -0.722 2.786 -11.888 1.00 91.62 112 ARG A CA 1
ATOM 925 C C . ARG A 1 112 ? 0.247 1.667 -11.495 1.00 91.62 112 ARG A C 1
ATOM 927 O O . ARG A 1 112 ? 1.393 1.694 -11.917 1.00 91.62 112 ARG A O 1
ATOM 934 N N . CYS A 1 113 ? -0.177 0.706 -10.669 1.00 92.06 113 CYS A N 1
ATOM 935 C CA . CYS A 1 113 ? 0.673 -0.425 -10.277 1.00 92.06 113 CYS A CA 1
ATOM 936 C C . CYS A 1 113 ? 0.799 -1.485 -11.377 1.00 92.06 113 CYS A C 1
ATOM 938 O O . CYS A 1 113 ? 1.732 -2.278 -11.325 1.00 92.06 113 CYS A O 1
ATOM 940 N N . GLN A 1 114 ? -0.134 -1.528 -12.328 1.00 93.56 114 GLN A N 1
ATOM 941 C CA . GLN A 1 114 ? -0.079 -2.433 -13.476 1.00 93.56 114 GLN A CA 1
ATOM 942 C C . GLN A 1 114 ? 0.738 -1.857 -14.643 1.00 93.56 114 GLN A C 1
ATOM 944 O O . GLN A 1 114 ? 1.261 -2.621 -15.447 1.00 93.56 114 GLN A O 1
ATOM 949 N N . ASP A 1 115 ? 0.883 -0.534 -14.718 1.00 94.06 115 ASP A N 1
ATOM 950 C CA . ASP A 1 115 ? 1.638 0.158 -15.762 1.00 94.06 115 ASP A CA 1
ATOM 951 C C . ASP A 1 115 ? 3.145 0.257 -15.424 1.00 94.06 115 ASP A C 1
ATOM 953 O O . ASP A 1 115 ? 3.505 0.886 -14.423 1.00 94.06 115 ASP A O 1
ATOM 957 N N . PRO A 1 116 ? 4.050 -0.293 -16.262 1.00 94.94 116 PRO A N 1
ATOM 958 C CA . PRO A 1 116 ? 5.502 -0.167 -16.092 1.00 94.94 116 PRO A CA 1
ATOM 959 C C . PRO A 1 116 ? 6.036 1.259 -16.031 1.00 94.94 116 PRO A C 1
ATOM 961 O O . PRO A 1 116 ? 7.072 1.498 -15.418 1.00 94.94 116 PRO A O 1
ATOM 964 N N . THR A 1 117 ? 5.348 2.200 -16.671 1.00 94.50 117 THR A N 1
ATOM 965 C CA . THR A 1 117 ? 5.725 3.617 -16.691 1.00 94.50 117 THR A CA 1
ATOM 966 C C . THR A 1 117 ? 5.118 4.402 -15.533 1.00 94.50 117 THR A C 1
ATOM 968 O O . THR A 1 117 ? 5.401 5.589 -15.379 1.00 94.50 117 THR A O 1
ATOM 971 N N . GLU A 1 118 ? 4.281 3.751 -14.720 1.00 92.38 118 GLU A N 1
ATOM 972 C CA . GLU A 1 118 ? 3.521 4.370 -13.640 1.00 92.38 118 GLU A CA 1
ATOM 973 C C . GLU A 1 118 ? 2.685 5.555 -14.146 1.00 92.38 118 GLU A C 1
ATOM 975 O O . GLU A 1 118 ? 2.750 6.650 -13.585 1.00 92.38 118 GLU A O 1
ATOM 980 N N . MET A 1 119 ? 1.915 5.334 -15.219 1.00 91.06 119 MET A N 1
ATOM 981 C CA . MET A 1 119 ? 1.114 6.342 -15.924 1.00 91.06 119 MET A CA 1
ATOM 982 C C . MET A 1 119 ? 1.967 7.455 -16.542 1.00 91.06 119 MET A C 1
ATOM 984 O O . MET A 1 119 ? 1.640 8.635 -16.447 1.00 91.06 119 MET A O 1
ATOM 988 N N . GLY A 1 120 ? 3.098 7.082 -17.145 1.00 92.12 120 GLY A N 1
ATOM 989 C CA . GLY A 1 120 ? 4.027 8.011 -17.791 1.00 92.12 120 GLY A CA 1
ATOM 990 C C . GLY A 1 120 ? 4.850 8.876 -16.833 1.00 92.12 120 GLY A C 1
ATOM 991 O O . GLY A 1 120 ? 5.547 9.779 -17.288 1.00 92.12 120 GLY A O 1
ATOM 992 N N . THR A 1 121 ? 4.794 8.621 -15.522 1.00 88.81 121 THR A N 1
ATOM 993 C CA . THR A 1 121 ? 5.557 9.395 -14.527 1.00 88.81 121 THR A CA 1
ATOM 994 C C . THR A 1 121 ? 7.000 8.924 -14.382 1.00 88.81 121 THR A C 1
ATOM 996 O O . THR A 1 121 ? 7.855 9.711 -13.986 1.00 88.81 121 THR A O 1
ATOM 999 N N . PHE A 1 122 ? 7.285 7.658 -14.707 1.00 91.06 122 PHE A N 1
ATOM 1000 C CA . PHE A 1 122 ? 8.622 7.058 -14.653 1.00 91.06 122 PHE A CA 1
ATOM 1001 C C . PHE A 1 122 ? 9.316 7.161 -13.279 1.00 91.06 122 PHE A C 1
ATOM 1003 O O . PHE A 1 122 ? 10.540 7.104 -13.208 1.00 91.06 122 PHE A O 1
ATOM 1010 N N . VAL A 1 123 ? 8.554 7.275 -12.183 1.00 89.69 123 VAL A N 1
ATOM 1011 C CA . VAL A 1 123 ? 9.072 7.515 -10.818 1.00 89.69 123 VAL A CA 1
ATOM 1012 C C . VAL A 1 123 ? 10.100 6.470 -10.376 1.00 89.69 123 VAL A C 1
ATOM 1014 O O . VAL A 1 123 ? 11.083 6.804 -9.721 1.00 89.69 123 VAL A O 1
ATOM 1017 N N . SER A 1 124 ? 9.890 5.205 -10.732 1.00 89.69 124 SER A N 1
ATOM 1018 C CA . SER A 1 124 ? 10.802 4.099 -10.421 1.00 89.69 124 SER A CA 1
ATOM 1019 C C . SER A 1 124 ? 11.785 3.757 -11.543 1.00 89.69 124 SER A C 1
ATOM 1021 O O . SER A 1 124 ? 12.607 2.858 -11.378 1.00 89.69 124 SER A O 1
ATOM 1023 N N . ALA A 1 125 ? 11.713 4.440 -12.685 1.00 92.81 125 ALA A N 1
ATOM 1024 C CA . ALA A 1 125 ? 12.484 4.081 -13.862 1.00 92.81 125 ALA A CA 1
ATOM 1025 C C . ALA A 1 125 ? 13.964 4.469 -13.733 1.00 92.81 125 ALA A C 1
ATOM 1027 O O . ALA A 1 125 ? 14.310 5.517 -13.191 1.00 92.81 125 ALA A O 1
ATOM 1028 N N . LEU A 1 126 ? 14.848 3.644 -14.296 1.00 92.56 126 LEU A N 1
ATOM 1029 C CA . LEU A 1 126 ? 16.286 3.921 -14.337 1.00 92.56 126 LEU A CA 1
ATOM 1030 C C . LEU A 1 126 ? 16.719 4.276 -15.755 1.00 92.56 126 LEU A C 1
ATOM 1032 O O . LEU A 1 126 ? 16.138 3.812 -16.738 1.00 92.56 126 LEU A O 1
ATOM 1036 N N . ARG A 1 127 ? 17.786 5.063 -15.890 1.00 94.94 127 ARG A N 1
ATOM 1037 C CA . ARG A 1 127 ? 18.367 5.320 -17.208 1.00 94.94 127 ARG A CA 1
ATOM 1038 C C . ARG A 1 127 ? 19.197 4.122 -17.660 1.00 94.94 127 ARG A C 1
ATOM 1040 O O . ARG A 1 127 ? 20.051 3.635 -16.926 1.00 94.94 127 ARG A O 1
ATOM 1047 N N . CYS A 1 128 ? 18.972 3.662 -18.886 1.00 96.06 128 CYS A N 1
ATOM 1048 C CA . CYS A 1 128 ? 19.782 2.618 -19.490 1.00 96.06 128 CYS A CA 1
ATOM 1049 C C . CYS A 1 128 ? 21.108 3.198 -19.976 1.00 96.06 128 CYS A C 1
ATOM 1051 O O . CYS A 1 128 ? 21.136 4.026 -20.890 1.00 96.06 128 CYS A O 1
ATOM 1053 N N . LEU A 1 129 ? 22.206 2.716 -19.399 1.00 94.06 129 LEU A N 1
ATOM 1054 C CA . LEU A 1 129 ? 23.548 3.148 -19.780 1.00 94.06 129 LEU A CA 1
ATOM 1055 C C . LEU A 1 129 ? 24.002 2.543 -21.114 1.00 94.06 129 LEU A C 1
ATOM 1057 O O . LEU A 1 129 ? 24.767 3.180 -21.827 1.00 94.06 129 LEU A O 1
ATOM 1061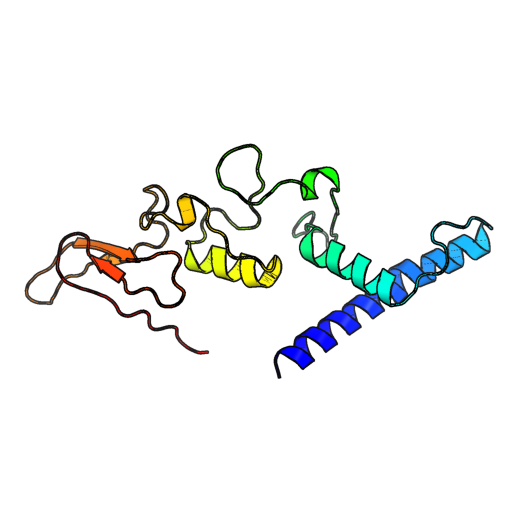 N N . GLY A 1 130 ? 23.457 1.393 -21.519 1.00 92.69 130 GLY A N 1
ATOM 1062 C CA . GLY A 1 130 ? 23.986 0.665 -22.671 1.00 92.69 130 GLY A CA 1
ATOM 1063 C C . GLY A 1 130 ? 25.123 -0.271 -22.259 1.00 92.69 130 GLY A C 1
ATOM 1064 O O . GLY A 1 130 ? 25.289 -0.574 -21.076 1.00 92.69 130 GLY A O 1
ATOM 1065 N N . THR A 1 131 ? 25.878 -0.749 -23.240 1.00 91.75 131 THR A N 1
ATOM 1066 C CA . THR A 1 131 ? 27.171 -1.409 -23.012 1.00 91.75 131 THR A CA 1
ATOM 1067 C C . THR A 1 131 ? 28.291 -0.394 -23.225 1.00 91.75 131 THR A C 1
ATOM 1069 O O . THR A 1 131 ? 28.052 0.672 -23.792 1.00 91.75 131 THR A O 1
ATOM 1072 N N . GLU A 1 132 ? 29.519 -0.718 -22.814 1.00 89.38 132 GLU A N 1
ATOM 1073 C CA . GLU A 1 132 ? 30.682 0.165 -23.016 1.00 89.38 132 GLU A CA 1
ATOM 1074 C C . GLU A 1 132 ? 30.839 0.605 -24.481 1.00 89.38 132 GLU A C 1
ATOM 1076 O O . GLU A 1 132 ? 31.135 1.764 -24.756 1.00 89.38 132 GLU A O 1
ATOM 1081 N N . ASN A 1 133 ? 30.556 -0.300 -25.422 1.00 92.44 133 ASN A N 1
ATOM 1082 C CA . ASN A 1 133 ? 30.687 -0.045 -26.857 1.00 92.44 133 ASN A CA 1
ATOM 1083 C C . ASN A 1 133 ? 29.421 0.544 -27.498 1.00 92.44 133 ASN A C 1
ATOM 1085 O O . ASN A 1 133 ? 29.481 1.037 -28.622 1.00 92.44 133 ASN A O 1
ATOM 1089 N N . GLN A 1 134 ? 28.266 0.457 -26.830 1.00 91.94 134 GLN A N 1
ATOM 1090 C CA . GLN A 1 134 ? 26.981 0.919 -27.361 1.00 91.94 134 GLN A CA 1
ATOM 1091 C C . GLN A 1 134 ? 26.139 1.592 -26.267 1.00 91.94 134 GLN A C 1
ATOM 1093 O O . GLN A 1 134 ? 25.272 0.951 -25.656 1.00 91.94 134 GLN A O 1
ATOM 1098 N N . PRO A 1 135 ? 26.362 2.896 -26.024 1.00 94.38 135 PRO A N 1
ATOM 1099 C CA . PRO A 1 135 ? 25.512 3.694 -25.152 1.00 94.38 135 PRO A CA 1
ATOM 1100 C C . PRO A 1 135 ? 24.071 3.754 -25.672 1.00 94.38 135 PRO A C 1
ATOM 1102 O O . PRO A 1 135 ? 23.838 3.886 -26.871 1.00 94.38 135 PRO A O 1
ATOM 1105 N N . CYS A 1 136 ? 23.089 3.686 -24.771 1.00 92.62 136 CYS A N 1
ATOM 1106 C CA . CYS A 1 136 ? 21.672 3.608 -25.153 1.00 92.62 136 CYS A CA 1
ATOM 1107 C C . CYS A 1 136 ? 20.876 4.875 -24.794 1.00 92.62 136 CYS A C 1
ATOM 1109 O O . CYS A 1 136 ? 20.152 5.434 -25.620 1.00 92.62 136 CYS A O 1
ATOM 1111 N N . GLY A 1 137 ? 20.961 5.332 -23.540 1.00 94.12 137 GLY A N 1
ATOM 1112 C CA . GLY A 1 137 ? 20.187 6.476 -23.050 1.00 94.12 137 GLY A CA 1
ATOM 1113 C C . GLY A 1 137 ? 18.669 6.243 -22.991 1.00 94.12 137 GLY A C 1
ATOM 1114 O O . GLY A 1 137 ? 17.919 7.206 -22.812 1.00 94.12 137 GLY A O 1
ATOM 1115 N N . GLY A 1 138 ? 18.208 5.001 -23.175 1.00 96.19 138 GLY A N 1
ATOM 1116 C CA . GLY A 1 138 ? 16.820 4.584 -22.972 1.00 96.19 138 GLY A CA 1
ATOM 1117 C C . GLY A 1 138 ? 16.432 4.496 -21.499 1.00 96.19 138 GLY A C 1
ATOM 1118 O O . GLY A 1 138 ? 17.176 4.916 -20.612 1.00 96.19 138 GLY A O 1
ATOM 1119 N N . THR A 1 139 ? 15.272 3.909 -21.244 1.00 96.69 139 THR A N 1
ATOM 1120 C CA . THR A 1 139 ? 14.686 3.775 -19.910 1.00 96.69 139 THR A CA 1
ATOM 1121 C C . THR A 1 139 ? 14.531 2.301 -19.574 1.00 96.69 139 THR A C 1
ATOM 1123 O O . THR A 1 139 ? 13.977 1.544 -20.368 1.00 96.69 139 THR A O 1
ATOM 1126 N N . GLN A 1 140 ? 15.046 1.896 -18.419 1.00 96.50 140 GLN A N 1
ATOM 1127 C CA . GLN A 1 140 ? 14.847 0.579 -17.826 1.00 96.50 140 GLN A CA 1
ATOM 1128 C C . GLN A 1 140 ? 13.521 0.575 -17.069 1.00 96.50 140 GLN A C 1
ATOM 1130 O O . GLN A 1 140 ? 13.322 1.394 -16.167 1.00 96.50 140 GLN A O 1
ATOM 1135 N N . LEU A 1 141 ? 12.635 -0.346 -17.443 1.00 95.25 141 LEU A N 1
ATOM 1136 C CA . LEU A 1 141 ? 11.296 -0.497 -16.879 1.00 95.25 141 LEU A CA 1
ATOM 1137 C C . LEU A 1 141 ? 11.071 -1.940 -16.414 1.00 95.25 141 LEU A C 1
ATOM 1139 O O . LEU A 1 141 ? 11.597 -2.865 -17.039 1.00 95.25 141 LEU A O 1
ATOM 1143 N N . PRO A 1 142 ? 10.270 -2.164 -15.362 1.00 94.31 142 PRO A N 1
ATOM 1144 C CA . PRO A 1 142 ? 9.890 -3.511 -14.959 1.00 94.31 142 PRO A CA 1
ATOM 1145 C C . PRO A 1 142 ? 9.000 -4.164 -16.028 1.00 94.31 142 PRO A C 1
ATOM 1147 O O . PRO A 1 142 ? 8.001 -3.583 -16.444 1.00 94.31 142 PRO A O 1
ATOM 1150 N N . ILE A 1 143 ? 9.321 -5.391 -16.445 1.00 93.38 143 ILE A N 1
ATOM 1151 C CA . ILE A 1 143 ? 8.530 -6.144 -17.440 1.00 93.38 143 ILE A CA 1
ATOM 1152 C C . ILE A 1 143 ? 7.121 -6.464 -16.912 1.00 93.38 143 ILE A C 1
ATOM 1154 O O . ILE A 1 143 ? 6.128 -6.318 -17.617 1.00 93.38 143 ILE A O 1
ATOM 1158 N N . ASN A 1 144 ? 7.037 -6.902 -15.658 1.00 92.06 144 ASN A N 1
ATOM 1159 C CA . ASN A 1 144 ? 5.802 -7.128 -14.918 1.00 92.06 144 ASN A CA 1
ATOM 1160 C C . ASN A 1 144 ? 5.866 -6.386 -13.568 1.00 92.06 144 ASN A C 1
ATOM 1162 O O . ASN A 1 144 ? 6.317 -6.957 -12.571 1.00 92.06 144 ASN A O 1
ATOM 1166 N N . PRO A 1 145 ? 5.374 -5.139 -13.494 1.00 91.62 145 PRO A N 1
ATOM 1167 C CA . PRO A 1 145 ? 5.518 -4.280 -12.314 1.00 91.62 145 PRO A CA 1
ATOM 1168 C C . PRO A 1 145 ? 4.847 -4.838 -11.051 1.00 91.62 145 PRO A C 1
ATOM 1170 O O . PRO A 1 145 ? 5.163 -4.427 -9.933 1.00 91.62 145 PRO A O 1
ATOM 1173 N N . THR A 1 146 ? 3.920 -5.785 -11.214 1.00 90.81 146 THR A N 1
ATOM 1174 C CA . THR A 1 146 ? 3.208 -6.425 -10.103 1.00 90.81 146 THR A CA 1
ATOM 1175 C C . THR A 1 146 ? 3.894 -7.696 -9.593 1.00 90.81 146 THR A C 1
ATOM 1177 O O . THR A 1 146 ? 3.584 -8.154 -8.489 1.00 90.81 146 THR A O 1
ATOM 1180 N N . ALA A 1 147 ? 4.856 -8.258 -10.329 1.00 88.00 147 ALA A N 1
ATOM 1181 C CA . ALA A 1 147 ? 5.586 -9.446 -9.901 1.00 88.00 147 ALA A CA 1
ATOM 1182 C C . ALA A 1 147 ? 6.647 -9.106 -8.841 1.00 88.00 147 ALA A C 1
ATOM 1184 O O . ALA A 1 147 ? 7.398 -8.143 -8.972 1.00 88.00 147 ALA A O 1
ATOM 1185 N N . HIS A 1 148 ? 6.752 -9.940 -7.801 1.00 76.94 148 HIS A N 1
ATOM 1186 C CA . HIS A 1 148 ? 7.691 -9.719 -6.691 1.00 76.94 148 HIS A CA 1
ATOM 1187 C C . HIS A 1 148 ? 9.164 -9.748 -7.139 1.00 76.94 148 HIS A C 1
ATOM 1189 O O . HIS A 1 148 ? 9.980 -9.001 -6.611 1.00 76.94 148 HIS A O 1
ATOM 1195 N N . ASN A 1 149 ? 9.490 -10.577 -8.137 1.00 81.50 149 ASN A N 1
ATOM 1196 C CA . ASN A 1 149 ? 10.843 -10.753 -8.674 1.00 81.50 149 ASN A CA 1
ATOM 1197 C C . ASN A 1 149 ? 10.876 -10.414 -10.171 1.00 81.50 149 ASN A C 1
ATOM 1199 O O . ASN A 1 149 ? 11.259 -11.225 -11.007 1.00 81.50 149 ASN A O 1
ATOM 1203 N N . CYS A 1 150 ? 10.395 -9.222 -10.512 1.00 85.19 150 CYS A N 1
ATOM 1204 C CA . CYS A 1 150 ? 10.321 -8.751 -11.888 1.00 85.19 150 CYS A CA 1
ATOM 1205 C C . CYS A 1 150 ? 11.693 -8.351 -12.447 1.00 85.19 150 CYS A C 1
ATOM 1207 O O . CYS A 1 150 ? 12.318 -7.442 -11.902 1.00 85.19 150 CYS A O 1
ATOM 1209 N N . GLU A 1 151 ? 12.115 -8.952 -13.559 1.00 91.06 151 GLU A N 1
ATOM 1210 C CA . GLU A 1 151 ? 13.219 -8.445 -14.382 1.00 91.06 151 GLU A CA 1
ATOM 1211 C C . GLU A 1 151 ? 12.871 -7.099 -15.028 1.00 91.06 151 GLU A C 1
ATOM 1213 O O . GLU A 1 151 ? 11.706 -6.789 -15.292 1.00 91.06 151 GLU A O 1
ATOM 1218 N N . TRP A 1 152 ? 13.894 -6.298 -15.300 1.00 94.00 152 TRP A N 1
ATOM 1219 C CA . TRP A 1 152 ? 13.745 -4.999 -15.945 1.00 94.00 152 TRP A CA 1
ATOM 1220 C C . TRP A 1 152 ? 14.323 -5.055 -17.350 1.00 94.00 152 TRP A C 1
ATOM 1222 O O . TRP A 1 152 ? 15.321 -5.737 -17.574 1.00 94.00 152 TRP A O 1
ATOM 1232 N N . SER A 1 153 ? 13.697 -4.348 -18.285 1.00 95.56 153 SER A N 1
ATOM 1233 C CA . SER A 1 153 ? 14.132 -4.268 -19.678 1.00 95.56 153 SER A CA 1
ATOM 1234 C C . SER A 1 153 ? 14.214 -2.822 -20.127 1.00 95.56 153 SER A C 1
ATOM 1236 O O . SER A 1 153 ? 13.349 -2.003 -19.799 1.00 95.56 153 SER A O 1
ATOM 1238 N N . CYS A 1 154 ? 15.231 -2.515 -20.932 1.00 96.62 154 CYS A N 1
ATOM 1239 C CA . CYS A 1 154 ? 15.281 -1.240 -21.621 1.00 96.62 154 CYS A CA 1
ATOM 1240 C C . CYS A 1 154 ? 14.210 -1.189 -22.718 1.00 96.62 154 CYS A C 1
ATOM 1242 O O . CYS A 1 154 ? 13.923 -2.187 -23.373 1.00 96.62 154 CYS A O 1
ATOM 1244 N N . ASN A 1 155 ? 13.655 -0.003 -22.950 1.00 95.44 155 ASN A N 1
ATOM 1245 C CA . ASN A 1 155 ? 12.739 0.272 -24.057 1.00 95.44 155 ASN A CA 1
ATOM 1246 C C . ASN A 1 155 ? 13.429 0.593 -25.401 1.00 95.44 155 ASN A C 1
ATOM 1248 O O . ASN A 1 155 ? 12.739 0.896 -26.371 1.00 95.44 155 ASN A O 1
ATOM 1252 N N . LYS A 1 156 ? 14.766 0.596 -25.458 1.00 96.31 156 LYS A N 1
ATOM 1253 C CA . LYS A 1 156 ? 15.544 0.958 -26.660 1.00 96.31 156 LYS A CA 1
ATOM 1254 C C . LYS A 1 156 ? 16.596 -0.073 -27.073 1.00 96.31 156 LYS A C 1
ATOM 1256 O O . LYS A 1 156 ? 16.991 -0.072 -28.232 1.00 96.31 156 LYS A O 1
ATOM 1261 N N . CYS A 1 157 ? 17.079 -0.907 -26.156 1.00 95.44 157 CYS A N 1
ATOM 1262 C CA . CYS A 1 157 ? 18.069 -1.946 -26.447 1.00 95.44 157 CYS A CA 1
ATOM 1263 C C . CYS A 1 157 ? 17.775 -3.225 -25.654 1.00 95.44 157 CYS A C 1
ATOM 1265 O O . CYS A 1 157 ? 16.916 -3.227 -24.774 1.00 95.44 157 CYS A O 1
ATOM 1267 N N . ASP A 1 158 ? 18.540 -4.286 -25.909 1.00 94.56 158 ASP A N 1
ATOM 1268 C CA . ASP A 1 158 ? 18.298 -5.620 -25.338 1.00 94.56 158 ASP A CA 1
ATOM 1269 C C . ASP A 1 158 ? 18.836 -5.817 -23.908 1.00 94.56 158 ASP A C 1
ATOM 1271 O O . ASP A 1 158 ? 18.844 -6.931 -23.380 1.00 94.56 158 ASP A O 1
ATOM 1275 N N . ILE A 1 159 ? 19.299 -4.747 -23.252 1.00 94.06 159 ILE A N 1
ATOM 1276 C CA . ILE A 1 159 ? 19.839 -4.837 -21.891 1.00 94.06 159 ILE A CA 1
ATOM 1277 C C . ILE A 1 159 ? 18.712 -5.058 -20.893 1.00 94.06 159 ILE A C 1
ATOM 1279 O O . ILE A 1 159 ? 17.815 -4.219 -20.747 1.00 94.06 159 ILE A O 1
ATOM 1283 N N . LYS A 1 160 ? 18.851 -6.141 -20.127 1.00 93.69 160 LYS A N 1
ATOM 1284 C CA . LYS A 1 160 ? 17.986 -6.486 -19.005 1.00 93.69 160 LYS A CA 1
ATOM 1285 C C . LYS A 1 160 ? 18.739 -6.426 -17.685 1.00 93.69 160 LYS A C 1
ATOM 1287 O O . LYS A 1 160 ? 19.921 -6.760 -17.625 1.00 93.69 160 LYS A O 1
ATOM 1292 N N . LEU A 1 161 ? 18.039 -6.030 -16.626 1.00 89.69 161 LEU A N 1
ATOM 1293 C CA . LEU A 1 161 ? 18.567 -6.048 -15.265 1.00 89.69 161 LEU A CA 1
ATOM 1294 C C . LEU A 1 161 ? 17.834 -7.114 -14.438 1.00 89.69 161 LEU A C 1
ATOM 1296 O O . LEU A 1 161 ? 16.597 -7.126 -14.415 1.00 89.69 161 LEU A O 1
ATOM 1300 N N . PRO A 1 162 ? 18.565 -7.997 -13.735 1.00 83.00 162 PRO A N 1
ATOM 1301 C CA . PRO A 1 162 ? 17.950 -8.940 -12.819 1.00 83.00 162 PRO A CA 1
ATOM 1302 C C . PRO A 1 162 ? 17.423 -8.210 -11.582 1.00 83.00 162 PRO A C 1
ATOM 1304 O O . PRO A 1 162 ? 18.020 -7.245 -11.102 1.00 83.00 162 PRO A O 1
ATOM 1307 N N . ASN A 1 163 ? 16.339 -8.722 -11.004 1.00 69.06 163 ASN A N 1
ATOM 1308 C CA . ASN A 1 163 ? 15.849 -8.247 -9.715 1.00 69.06 163 ASN A CA 1
ATOM 1309 C C . ASN A 1 163 ? 16.712 -8.823 -8.585 1.00 69.06 163 ASN A C 1
ATOM 1311 O O . ASN A 1 163 ? 16.406 -9.880 -8.029 1.00 69.06 163 ASN A O 1
ATOM 1315 N N . LYS A 1 164 ? 17.832 -8.169 -8.263 1.00 54.69 164 LYS A N 1
ATOM 1316 C CA . LYS A 1 164 ? 18.572 -8.480 -7.037 1.00 54.69 164 LYS A CA 1
ATOM 1317 C C . LYS A 1 164 ? 17.879 -7.786 -5.870 1.00 54.69 164 LYS A C 1
ATOM 1319 O O . LYS A 1 164 ? 18.186 -6.647 -5.536 1.00 54.69 164 LYS A O 1
ATOM 1324 N N . VAL A 1 165 ? 16.944 -8.494 -5.244 1.00 49.72 165 VAL A N 1
ATOM 1325 C CA . VAL A 1 165 ? 16.503 -8.158 -3.890 1.00 49.72 165 VAL A CA 1
ATOM 1326 C C . VAL A 1 165 ? 17.723 -8.345 -2.990 1.00 49.72 165 VAL A C 1
ATOM 1328 O O . VAL A 1 165 ? 18.116 -9.484 -2.729 1.00 49.72 165 VAL A O 1
ATOM 1331 N N . ASN A 1 166 ? 18.355 -7.252 -2.557 1.00 37.06 166 ASN A N 1
ATOM 1332 C CA . ASN A 1 166 ? 19.301 -7.309 -1.446 1.00 37.06 166 ASN A CA 1
ATOM 1333 C C . ASN A 1 166 ? 18.524 -7.867 -0.249 1.00 37.06 166 ASN A C 1
ATOM 1335 O O . ASN A 1 166 ? 17.598 -7.233 0.254 1.00 37.06 166 ASN A O 1
ATOM 1339 N N . ARG A 1 167 ? 18.820 -9.117 0.115 1.00 31.00 167 ARG A N 1
ATOM 1340 C CA . ARG A 1 167 ? 18.350 -9.718 1.359 1.00 31.00 167 ARG A CA 1
ATOM 1341 C C . ARG A 1 167 ? 19.228 -9.141 2.463 1.00 31.00 167 ARG A C 1
ATOM 1343 O O . ARG A 1 167 ? 20.330 -9.641 2.665 1.00 31.00 167 ARG A O 1
ATOM 1350 N N . GLU A 1 168 ? 18.749 -8.080 3.097 1.00 30.66 168 GLU A N 1
ATOM 1351 C CA . GLU A 1 168 ? 19.174 -7.667 4.439 1.00 30.66 168 GLU A CA 1
ATOM 1352 C C . GLU A 1 168 ? 18.144 -8.163 5.458 1.00 30.66 168 GLU A C 1
ATOM 1354 O O . GLU A 1 168 ? 16.926 -8.063 5.164 1.00 30.66 168 GLU A O 1
#

InterPro domains:
  IPR011990 Tetratricopeptide-like helical domain superfamily [G3DSA:1.25.40.10] (89-168)
  IPR053010 SET domain-containing protein SmydA-8 [PTHR46455] (80-163)

Foldseek 3Di:
DVVVVVVVVLVVVLVVCVVPPVVVVVVVCVVPVDDPDPDDDPVNSSVVSVCCQQAWDDPDPVDPDTDHDPVLSPFDDEPDDPHDPPDDPLDALLVSQVCCCVRVVDGDPYPLQQDQCSVVVVSVKDFQQQDPVDGWRFIWTFPGSRDNFTWTAGPTDGDIDGRPPPDD

Radius of gyration: 22.87 Å; chains: 1; bounding box: 54×33×66 Å

Secondary structure (DSSP, 8-state):
-HHHHHHHHHHHHHHHHIIIIIHHHHHHHHHH---SS----HHHHHHHHHHHHHH-EEEETTEEEEE--TTGGG--B-SSSS-B--S-TTS-HHHHHHHHHHHSS-----HHHH-TTTTTT-TT-EE--EETTEE---EEEESSTTSTT--EEESSSS-EE-------

Organism: NCBI:txid1586634

Sequence (168 aa):
MYFNYISRSVQEKVNLLEENYFKPLKKYEEETGQSILPQVTTDVIHKIYGILDVNATELSEEIDAVILYPTASLLEHSYEHITSIYTHILWGTSARRHHLRKTKYFTCMCKRCQDPTEMGTFVSALRCLGTENQPCGGTQLPINPTAHNCEWSCNKCDIKLPNKVNRE

pLDDT: mean 80.82, std 14.28, range [30.66, 96.69]